Protein AF-A0A3B3XVM5-F1 (afdb_monomer_lite)

InterPro domains:
  IPR007110 Immunoglobulin-like domain [PS50835] (26-105)
  IPR013106 Immunoglobulin V-set domain [PF07686] (19-106)
  IPR013106 Immunoglobulin V-set domain [SM00406] (27-107)
  IPR013783 Immunoglobulin-like fold [G3DSA:2.60.40.10] (14-109)
  IPR036179 Immunoglobulin-like domain superfamily [SSF48726] (19-106)
  IPR050504 BTN/MOG-like [PTHR24100] (14-105)

pLDDT: mean 70.62, std 20.7, range [30.48, 96.38]

Sequence (135 aa):
IYRILCVLYFLLEDSLTKKVEVQWVQSVVLPCQYSQPLEEMVTVKWRRLDLNPDIVHQRREGDDLESQNELFKGRTSMRPDAFDSSDFSLTLSELQLSDSGNYTCNKAVLVFLLNPEYTQFGLSSTFYRSLWGFP

Structure (mmCIF, N/CA/C/O backbone):
data_AF-A0A3B3XVM5-F1
#
_entry.id   AF-A0A3B3XVM5-F1
#
loop_
_atom_site.group_PDB
_atom_site.id
_atom_site.type_symbol
_atom_site.label_atom_id
_atom_site.label_alt_id
_atom_site.label_comp_id
_atom_site.label_asym_id
_atom_site.label_entity_id
_atom_site.label_seq_id
_atom_site.pdbx_PDB_ins_code
_atom_site.Cartn_x
_atom_site.Cartn_y
_atom_site.Cartn_z
_atom_site.occupancy
_atom_site.B_iso_or_equiv
_atom_site.auth_seq_id
_atom_site.auth_comp_id
_atom_site.auth_asym_id
_atom_site.auth_atom_id
_atom_site.pdbx_PDB_model_num
ATOM 1 N N . ILE A 1 1 ? -17.805 -15.310 13.079 1.00 48.34 1 ILE A N 1
ATOM 2 C CA . ILE A 1 1 ? -17.322 -14.740 11.798 1.00 48.34 1 ILE A CA 1
ATOM 3 C C . ILE A 1 1 ? -17.524 -13.234 11.890 1.00 48.34 1 ILE A C 1
ATOM 5 O O . ILE A 1 1 ? -18.654 -12.781 11.749 1.00 48.34 1 ILE A O 1
ATOM 9 N N . TYR A 1 2 ? -16.484 -12.482 12.247 1.00 45.91 2 TYR A N 1
ATOM 10 C CA . TYR A 1 2 ? -16.570 -11.023 12.349 1.00 45.91 2 TYR A CA 1
ATOM 11 C C . TYR A 1 2 ? -16.655 -10.442 10.931 1.00 45.91 2 TYR A C 1
ATOM 13 O O . TYR A 1 2 ? -15.842 -10.787 10.079 1.00 45.91 2 TYR A O 1
ATOM 21 N N . ARG A 1 3 ? -17.682 -9.637 10.648 1.00 53.03 3 ARG A N 1
ATOM 22 C CA . ARG A 1 3 ? -17.826 -8.906 9.380 1.00 53.03 3 ARG A CA 1
ATOM 23 C C . ARG A 1 3 ? -17.483 -7.447 9.669 1.00 53.03 3 ARG A C 1
ATOM 25 O O . ARG A 1 3 ? -18.121 -6.855 10.532 1.00 53.03 3 ARG A O 1
ATOM 32 N N . ILE A 1 4 ? -16.476 -6.893 8.999 1.00 56.50 4 ILE A N 1
ATOM 33 C CA . ILE A 1 4 ? -16.059 -5.492 9.175 1.00 56.50 4 ILE A CA 1
ATOM 34 C C . ILE A 1 4 ? -16.776 -4.636 8.131 1.00 56.50 4 ILE A C 1
ATOM 36 O O . ILE A 1 4 ? -16.909 -5.047 6.975 1.00 56.50 4 ILE A O 1
ATOM 40 N N . LEU A 1 5 ? -17.260 -3.464 8.547 1.00 54.06 5 LEU A N 1
ATOM 41 C CA . LEU A 1 5 ? -17.852 -2.484 7.647 1.00 54.06 5 LEU A CA 1
ATOM 42 C C . LEU A 1 5 ? -16.734 -1.619 7.056 1.00 54.06 5 LEU A C 1
ATOM 44 O O . LEU A 1 5 ? -16.077 -0.869 7.777 1.00 54.06 5 LEU A O 1
ATOM 48 N N . CYS A 1 6 ? -16.514 -1.706 5.748 1.00 58.34 6 CYS A N 1
ATOM 49 C CA . CYS A 1 6 ? -15.535 -0.857 5.068 1.00 58.34 6 CYS A CA 1
ATOM 50 C C . CYS A 1 6 ? -16.213 0.393 4.506 1.00 58.34 6 CYS A C 1
ATOM 52 O O . CYS A 1 6 ? -17.236 0.271 3.834 1.00 58.34 6 CYS A O 1
ATOM 54 N N . VAL A 1 7 ? -15.630 1.571 4.748 1.00 58.91 7 VAL A N 1
ATOM 55 C CA . VAL A 1 7 ? -16.018 2.833 4.109 1.00 58.91 7 VAL A CA 1
ATOM 56 C C . VAL A 1 7 ? -14.805 3.398 3.367 1.00 58.91 7 VAL A C 1
ATOM 58 O O . VAL A 1 7 ? -13.839 3.869 3.971 1.00 58.91 7 VAL A O 1
ATOM 61 N N . LEU A 1 8 ? -14.847 3.345 2.038 1.00 58.78 8 LEU A N 1
ATOM 62 C CA . LEU A 1 8 ? -13.784 3.881 1.183 1.00 58.78 8 LEU A CA 1
ATOM 63 C C . LEU A 1 8 ? -14.065 5.346 0.838 1.00 58.78 8 LEU A C 1
ATOM 65 O O . LEU A 1 8 ? -15.178 5.669 0.424 1.00 58.78 8 LEU A O 1
ATOM 69 N N . TYR A 1 9 ? -13.066 6.223 0.988 1.00 57.66 9 TYR A N 1
ATOM 70 C CA . TYR A 1 9 ? -13.132 7.613 0.538 1.00 57.66 9 TYR A CA 1
ATOM 71 C C . TYR A 1 9 ? -11.993 7.920 -0.442 1.00 57.66 9 TYR A C 1
ATOM 73 O O . TYR A 1 9 ? -10.815 7.929 -0.085 1.00 57.66 9 TYR A O 1
ATOM 81 N N . PHE A 1 10 ? -12.352 8.240 -1.682 1.00 53.31 10 PHE A N 1
ATOM 82 C CA . PHE A 1 10 ? -11.394 8.652 -2.708 1.00 53.31 10 PHE A CA 1
ATOM 83 C C . PHE A 1 10 ? -11.204 10.168 -2.683 1.00 53.31 10 PHE A C 1
ATOM 85 O O . PHE A 1 10 ? -12.170 10.910 -2.857 1.00 53.31 10 PHE A O 1
ATOM 92 N N . LEU A 1 11 ? -9.968 10.625 -2.463 1.00 50.19 11 LEU A N 1
ATOM 93 C CA . LEU A 1 11 ? -9.575 12.016 -2.675 1.00 50.19 11 LEU A CA 1
ATOM 94 C C . LEU A 1 11 ? -8.759 12.080 -3.971 1.00 50.19 11 LEU A C 1
ATOM 96 O O . LEU A 1 11 ? -7.553 11.864 -3.972 1.00 50.19 11 LEU A O 1
ATOM 100 N N . LEU A 1 12 ? -9.433 12.318 -5.095 1.00 46.56 12 LEU A N 1
ATOM 101 C CA . LEU A 1 12 ? -8.766 12.616 -6.362 1.00 46.56 12 LEU A CA 1
ATOM 102 C C . LEU A 1 12 ? -8.447 14.113 -6.403 1.00 46.56 12 LEU A C 1
ATOM 104 O O . LEU A 1 12 ? -9.328 14.933 -6.148 1.00 46.56 12 LEU A O 1
ATOM 108 N N . GLU A 1 13 ? -7.215 14.464 -6.767 1.00 46.00 13 GLU A N 1
ATOM 109 C CA . GLU A 1 13 ? -6.720 15.850 -6.854 1.00 46.00 13 GLU A CA 1
ATOM 110 C C . GLU A 1 13 ? -7.381 16.720 -7.947 1.00 46.00 13 GLU A C 1
ATOM 112 O O . GLU A 1 13 ? -6.855 17.774 -8.271 1.00 46.00 13 GLU A O 1
ATOM 117 N N . ASP A 1 14 ? -8.552 16.353 -8.488 1.00 44.72 14 ASP A N 1
ATOM 118 C CA . ASP A 1 14 ? -9.251 17.223 -9.452 1.00 44.72 14 ASP A CA 1
ATOM 119 C C . ASP A 1 14 ? -10.794 17.156 -9.450 1.00 44.72 14 ASP A C 1
ATOM 121 O O . ASP A 1 14 ? -11.456 17.593 -10.385 1.00 44.72 14 ASP A O 1
ATOM 125 N N . SER A 1 15 ? -11.433 16.629 -8.400 1.00 38.78 15 SER A N 1
ATOM 126 C CA . SER A 1 15 ? -12.846 16.946 -8.115 1.00 38.78 15 SER A CA 1
ATOM 127 C C . SER A 1 15 ? -13.221 16.492 -6.708 1.00 38.78 15 SER A C 1
ATOM 129 O O . SER A 1 15 ? -12.916 15.374 -6.302 1.00 38.78 15 SER A O 1
ATOM 131 N N . LEU A 1 16 ? -13.925 17.347 -5.962 1.00 43.81 16 LEU A N 1
ATOM 132 C CA . LEU A 1 16 ? -14.486 17.093 -4.625 1.00 43.81 16 LEU A CA 1
ATOM 133 C C . LEU A 1 16 ? -15.622 16.042 -4.637 1.00 43.81 16 LEU A C 1
ATOM 135 O O . LEU A 1 16 ? -16.643 16.194 -3.968 1.00 43.81 16 LEU A O 1
ATOM 139 N N . THR A 1 17 ? -15.469 14.958 -5.397 1.00 40.06 17 THR A N 1
ATOM 140 C CA . THR A 1 17 ? -16.457 13.888 -5.507 1.00 40.06 17 THR A CA 1
ATOM 141 C C . THR A 1 17 ? -16.063 12.750 -4.575 1.00 40.06 17 THR A C 1
ATOM 143 O O . THR A 1 17 ? -15.400 11.787 -4.956 1.00 40.06 17 THR A O 1
ATOM 146 N N . LYS A 1 18 ? -16.476 12.861 -3.312 1.00 48.12 18 LYS A N 1
ATOM 147 C CA . LYS A 1 18 ? -16.286 11.815 -2.305 1.00 48.12 18 LYS A CA 1
ATOM 148 C C . LYS A 1 18 ? -17.248 10.655 -2.594 1.00 48.12 18 LYS A C 1
ATOM 150 O O . LYS A 1 18 ? -18.390 10.673 -2.140 1.00 48.12 18 LYS A O 1
ATOM 155 N N . LYS A 1 19 ? -16.820 9.647 -3.358 1.00 47.41 19 LYS A N 1
ATOM 156 C CA . LYS A 1 19 ? -17.600 8.408 -3.515 1.00 47.41 19 LYS A CA 1
ATOM 157 C C . LYS A 1 19 ? -17.481 7.589 -2.229 1.00 47.41 19 LYS A C 1
ATOM 159 O O . LYS A 1 19 ? -16.368 7.335 -1.781 1.00 47.41 19 LYS A O 1
ATOM 164 N N . VAL A 1 20 ? -18.622 7.216 -1.650 1.00 49.94 20 VAL A N 1
ATOM 165 C CA . VAL A 1 20 ? -18.718 6.392 -0.438 1.00 49.94 20 VAL A CA 1
ATOM 166 C C . VAL A 1 20 ? -19.284 5.040 -0.835 1.00 49.94 20 VAL A C 1
ATOM 168 O O . VAL A 1 20 ? -20.399 4.965 -1.346 1.00 49.94 20 VAL A O 1
ATOM 171 N N . GLU A 1 21 ? -18.518 3.980 -0.613 1.00 53.56 21 GLU A N 1
ATOM 172 C CA . GLU A 1 21 ? -18.963 2.607 -0.836 1.00 53.56 21 GLU A CA 1
ATOM 173 C C . GLU A 1 21 ? -18.911 1.844 0.485 1.00 53.56 21 G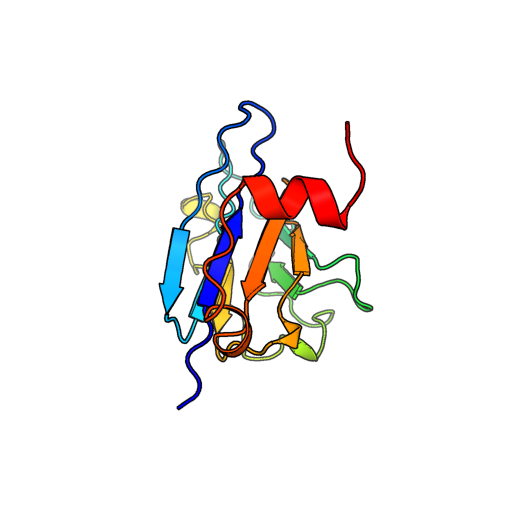LU A C 1
ATOM 175 O O . GLU A 1 21 ? -17.925 1.937 1.217 1.00 53.56 21 GLU A O 1
ATOM 180 N N . VAL A 1 22 ? -20.008 1.153 0.805 1.00 50.47 22 VAL A N 1
ATOM 181 C CA . VAL A 1 22 ? -20.220 0.474 2.085 1.00 50.47 22 VAL A CA 1
ATOM 182 C C . VAL A 1 22 ? -20.433 -1.005 1.810 1.00 50.47 22 VAL A C 1
ATOM 184 O O . VAL A 1 22 ? -21.414 -1.377 1.167 1.00 50.47 22 VAL A O 1
ATOM 187 N N . GLN A 1 23 ? -19.524 -1.854 2.288 1.00 55.69 23 GLN A N 1
ATOM 188 C CA . GLN A 1 23 ? -19.611 -3.299 2.072 1.00 55.69 23 GLN A CA 1
ATOM 189 C C . GLN A 1 23 ? -19.181 -4.097 3.311 1.00 55.69 23 GLN A C 1
ATOM 191 O O . GLN A 1 23 ? -18.298 -3.684 4.067 1.00 55.69 23 GLN A O 1
ATOM 196 N N . TRP A 1 24 ? -19.802 -5.267 3.487 1.00 59.22 24 TRP A N 1
ATOM 197 C CA . TRP A 1 24 ? -19.365 -6.301 4.427 1.00 59.22 24 TRP A CA 1
ATOM 198 C C . TRP A 1 24 ? -18.383 -7.216 3.717 1.00 59.22 24 TRP A C 1
ATOM 200 O O . TRP A 1 24 ? -18.796 -8.035 2.895 1.00 59.22 24 TRP A O 1
ATOM 210 N N . VAL A 1 25 ? -17.098 -7.092 4.022 1.00 64.12 25 VAL A N 1
ATOM 211 C CA . VAL A 1 25 ? -16.073 -7.795 3.251 1.00 64.12 25 VAL A CA 1
ATOM 212 C C . VAL A 1 25 ? -15.050 -8.483 4.140 1.00 64.12 25 VAL A C 1
ATOM 214 O O . VAL A 1 25 ? -14.786 -8.065 5.264 1.00 64.12 25 VAL A O 1
ATOM 217 N N . GLN A 1 26 ? -14.500 -9.583 3.625 1.00 72.81 26 GLN A N 1
ATOM 218 C CA . GLN A 1 26 ? -13.331 -10.262 4.196 1.00 72.81 26 GLN A CA 1
ATOM 219 C C . GLN A 1 26 ? -12.017 -9.674 3.659 1.00 72.81 26 GLN A C 1
ATOM 221 O O . GLN A 1 26 ? -10.964 -9.859 4.268 1.00 72.81 26 GLN A O 1
ATOM 226 N N . SER A 1 27 ? -12.094 -8.956 2.536 1.00 80.12 27 SER A N 1
ATOM 227 C CA . SER A 1 27 ? -10.987 -8.272 1.878 1.00 80.12 27 SER A CA 1
ATOM 228 C C . SER A 1 27 ? -11.472 -6.994 1.204 1.00 80.12 27 SER A C 1
ATOM 230 O O . SER A 1 27 ? -12.580 -6.963 0.672 1.00 80.12 27 SER A O 1
ATOM 232 N N . VAL A 1 28 ? -10.638 -5.963 1.162 1.00 81.19 28 VAL A N 1
ATOM 233 C CA . VAL A 1 28 ? -10.941 -4.699 0.481 1.00 81.19 28 VAL A CA 1
ATOM 234 C C . VAL A 1 28 ? -9.941 -4.456 -0.642 1.00 81.19 28 VAL A C 1
ATOM 236 O O . VAL A 1 28 ? -8.776 -4.829 -0.523 1.00 81.19 28 VAL A O 1
ATOM 239 N N . VAL A 1 29 ? -10.395 -3.829 -1.727 1.00 84.25 29 VAL A N 1
ATOM 240 C CA . VAL A 1 29 ? -9.527 -3.371 -2.816 1.00 84.25 29 VAL A CA 1
ATOM 241 C C . VAL A 1 29 ? -9.414 -1.855 -2.734 1.00 84.25 29 VAL A C 1
ATOM 243 O O . VAL A 1 29 ? -10.416 -1.144 -2.811 1.00 84.25 29 VAL A O 1
ATOM 246 N N . LEU A 1 30 ? -8.193 -1.364 -2.559 1.00 84.56 30 LEU A N 1
ATOM 247 C CA . LEU A 1 30 ? -7.857 0.051 -2.548 1.00 84.56 30 LEU A CA 1
ATOM 248 C C . LEU A 1 30 ? -7.388 0.442 -3.948 1.00 84.56 30 LEU A C 1
ATOM 250 O O . LEU A 1 30 ? -6.297 0.030 -4.343 1.00 84.56 30 LEU A O 1
ATOM 254 N N . PRO A 1 31 ? -8.182 1.190 -4.726 1.00 82.94 31 PRO A N 1
ATOM 255 C CA . PRO A 1 31 ? -7.808 1.514 -6.087 1.00 82.94 31 PRO A CA 1
ATOM 256 C C . PRO A 1 31 ? -6.657 2.515 -6.154 1.00 82.94 31 PRO A C 1
ATOM 258 O O . PRO A 1 31 ? -6.628 3.505 -5.423 1.00 82.94 31 PRO A O 1
ATOM 261 N N . CYS A 1 32 ? -5.732 2.269 -7.077 1.00 84.75 32 CYS A N 1
ATOM 262 C CA . CYS A 1 32 ? -4.672 3.200 -7.448 1.00 84.75 32 CYS A CA 1
ATOM 263 C C . CYS A 1 32 ? -4.375 3.027 -8.935 1.00 84.75 32 CYS A C 1
ATOM 265 O O . CYS A 1 32 ? -3.710 2.077 -9.338 1.00 84.75 32 CYS A O 1
ATOM 267 N N . GLN A 1 33 ? -4.909 3.933 -9.752 1.00 81.75 33 GLN A N 1
ATOM 268 C CA . GLN A 1 33 ? -4.770 3.886 -11.205 1.00 81.75 33 GLN A CA 1
ATOM 269 C C . GLN A 1 33 ? -3.977 5.086 -11.704 1.00 81.75 33 GLN A C 1
ATOM 271 O O . GLN A 1 33 ? -4.188 6.223 -11.264 1.00 81.75 33 GLN A O 1
ATOM 276 N N . TYR A 1 34 ? -3.086 4.828 -12.652 1.00 78.94 34 TYR A N 1
ATOM 277 C CA . TYR A 1 34 ? -2.333 5.862 -13.345 1.00 78.94 34 TYR A CA 1
ATOM 278 C C . TYR A 1 34 ? -2.971 6.138 -14.704 1.00 78.94 34 TYR A C 1
ATOM 280 O O . TYR A 1 34 ? -3.436 5.236 -15.391 1.00 78.94 34 TYR A O 1
ATOM 288 N N . SER A 1 35 ? -3.012 7.413 -15.090 1.00 74.94 35 SER A N 1
ATOM 289 C CA . SER A 1 35 ? -3.568 7.849 -16.378 1.00 74.94 35 SER A CA 1
ATOM 290 C C . SER A 1 35 ? -2.669 7.513 -17.568 1.00 74.94 35 SER A C 1
ATOM 292 O O . SER A 1 35 ? -3.105 7.610 -18.711 1.00 74.94 35 SER A O 1
ATOM 294 N N . GLN A 1 36 ? -1.405 7.187 -17.308 1.00 73.69 36 GLN A N 1
ATOM 295 C CA . GLN A 1 36 ? -0.409 6.812 -18.301 1.00 73.69 36 GLN A CA 1
ATOM 296 C C . GLN A 1 36 ? 0.361 5.590 -17.785 1.00 73.69 36 GLN A C 1
ATOM 298 O O . GLN A 1 36 ? 0.569 5.505 -16.568 1.00 73.69 36 GLN A O 1
ATOM 303 N N . PRO A 1 37 ? 0.800 4.685 -18.679 1.00 72.31 37 PRO A N 1
ATOM 304 C CA . PRO A 1 37 ? 1.673 3.577 -18.314 1.00 72.31 37 PRO A CA 1
ATOM 305 C C . PRO A 1 37 ? 2.929 4.073 -17.604 1.00 72.31 37 PRO A C 1
ATOM 307 O O . PRO A 1 37 ? 3.548 5.051 -18.027 1.00 72.31 37 PRO A O 1
ATOM 310 N N . LEU A 1 38 ? 3.291 3.399 -16.516 1.00 73.56 38 LEU A N 1
ATOM 311 C CA . LEU A 1 38 ? 4.560 3.624 -15.837 1.00 73.56 38 LEU A CA 1
ATOM 312 C C . LEU A 1 38 ? 5.626 2.730 -16.469 1.00 73.56 38 LEU A C 1
ATOM 314 O O . LEU A 1 38 ? 5.360 1.572 -16.776 1.00 73.56 38 LEU A O 1
ATOM 318 N N . GLU A 1 39 ? 6.840 3.252 -16.626 1.00 70.75 39 GLU A N 1
ATOM 319 C CA . GLU A 1 39 ? 7.988 2.419 -16.987 1.00 70.75 39 GLU A CA 1
ATOM 320 C C . GLU A 1 39 ? 8.276 1.412 -15.860 1.00 70.75 39 GLU A C 1
ATOM 322 O O . GLU A 1 39 ? 8.190 1.753 -14.679 1.00 70.75 39 GL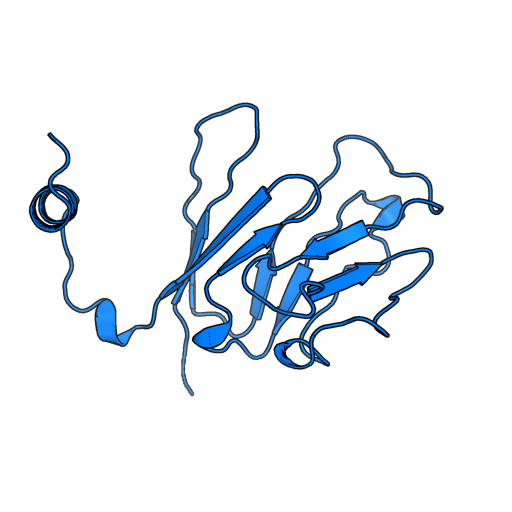U A O 1
ATOM 327 N N . GLU A 1 40 ? 8.662 0.181 -16.204 1.00 65.00 40 GLU A N 1
ATOM 328 C CA . GLU A 1 40 ? 8.893 -0.913 -15.238 1.00 65.00 40 GLU A CA 1
ATOM 329 C C . GLU A 1 40 ? 9.987 -0.607 -14.196 1.00 65.00 40 GLU A C 1
ATOM 331 O O . GLU A 1 40 ? 10.026 -1.207 -13.122 1.00 65.00 40 GLU A O 1
ATOM 336 N N . MET A 1 41 ? 10.854 0.377 -14.461 1.00 68.56 41 MET A N 1
ATOM 337 C CA . MET A 1 41 ? 11.857 0.853 -13.501 1.00 68.56 41 MET A CA 1
ATOM 338 C C . MET A 1 41 ? 11.266 1.670 -12.336 1.00 68.56 41 MET A C 1
ATOM 340 O O . MET A 1 41 ? 11.966 1.970 -11.363 1.00 68.56 41 MET A O 1
ATOM 344 N N . VAL A 1 42 ? 9.989 2.056 -12.412 1.00 80.94 42 VAL A N 1
ATOM 345 C CA . VAL A 1 42 ? 9.310 2.840 -11.377 1.00 80.94 42 VAL A CA 1
ATOM 346 C C . VAL A 1 42 ? 8.917 1.941 -10.205 1.00 80.94 42 VAL A C 1
ATOM 348 O O . VAL A 1 42 ? 8.272 0.910 -10.361 1.00 80.94 42 VAL A O 1
ATOM 351 N N . THR A 1 43 ? 9.267 2.361 -8.987 1.00 86.81 43 THR A N 1
ATOM 352 C CA . THR A 1 43 ? 8.804 1.692 -7.763 1.00 86.81 43 THR A CA 1
ATOM 353 C C . THR A 1 43 ? 7.467 2.272 -7.320 1.00 86.81 43 THR A C 1
ATOM 355 O O . THR A 1 43 ? 7.393 3.451 -6.968 1.00 86.81 43 THR A O 1
ATOM 358 N N . VAL A 1 44 ? 6.433 1.438 -7.243 1.00 88.69 44 VAL A N 1
ATOM 359 C CA . VAL A 1 44 ? 5.138 1.812 -6.665 1.00 88.69 44 VAL A CA 1
ATOM 360 C C . VAL A 1 44 ? 5.067 1.325 -5.222 1.00 88.69 44 VAL A C 1
ATOM 362 O O . VAL A 1 44 ? 5.413 0.183 -4.918 1.00 88.69 44 VAL A O 1
ATOM 365 N N . LYS A 1 45 ? 4.636 2.203 -4.311 1.00 91.56 45 LYS A N 1
ATOM 366 C CA . LYS A 1 45 ? 4.495 1.890 -2.884 1.00 91.56 45 LYS A CA 1
ATOM 367 C C . LYS A 1 45 ? 3.116 2.275 -2.381 1.00 91.56 45 LYS A C 1
ATOM 369 O O . LYS A 1 45 ? 2.675 3.401 -2.601 1.00 91.56 45 LYS A O 1
ATOM 374 N N . TRP A 1 46 ? 2.516 1.375 -1.615 1.00 92.50 46 TRP A N 1
ATOM 375 C CA . TRP A 1 46 ? 1.462 1.712 -0.673 1.00 92.50 46 TRP A CA 1
ATOM 376 C C . TRP A 1 46 ? 2.066 1.999 0.686 1.00 92.50 46 TRP A C 1
ATOM 378 O O . TRP A 1 46 ? 2.889 1.226 1.185 1.00 92.50 46 TRP A O 1
ATOM 388 N N . ARG A 1 47 ? 1.658 3.117 1.282 1.00 90.75 47 ARG A N 1
ATOM 389 C CA . ARG A 1 47 ? 2.205 3.589 2.552 1.00 90.75 47 ARG A CA 1
ATOM 390 C C . ARG A 1 47 ? 1.109 3.931 3.547 1.00 90.75 47 ARG A C 1
ATOM 392 O O . ARG A 1 47 ? 0.068 4.453 3.161 1.00 90.75 47 ARG A O 1
ATOM 399 N N . ARG A 1 48 ? 1.385 3.699 4.824 1.00 90.25 48 ARG A N 1
ATOM 400 C CA . ARG A 1 48 ? 0.625 4.183 5.974 1.00 90.25 48 ARG A CA 1
ATOM 401 C C . ARG A 1 48 ? 1.547 5.023 6.834 1.00 90.25 48 ARG A C 1
ATOM 403 O O . ARG A 1 48 ? 2.363 4.496 7.582 1.00 90.25 48 ARG A O 1
ATOM 410 N N . LEU A 1 49 ? 1.428 6.337 6.684 1.00 87.69 49 LEU A N 1
ATOM 411 C CA . LEU A 1 49 ? 2.353 7.304 7.286 1.00 87.69 49 LEU A CA 1
ATOM 412 C C . LEU A 1 49 ? 2.273 7.347 8.821 1.00 87.69 49 LEU A C 1
ATOM 414 O O . LEU A 1 49 ? 3.145 7.922 9.462 1.00 87.69 49 LEU A O 1
ATOM 418 N N . ASP A 1 50 ? 1.228 6.759 9.402 1.00 87.12 50 ASP A N 1
ATOM 419 C CA . ASP A 1 50 ? 1.042 6.598 10.842 1.00 87.12 50 ASP A CA 1
ATOM 420 C C . ASP A 1 50 ? 1.762 5.365 11.423 1.00 87.12 50 ASP A C 1
ATOM 422 O O . ASP A 1 50 ? 1.755 5.170 12.638 1.00 87.12 50 ASP A O 1
ATOM 426 N N . LEU A 1 51 ? 2.390 4.538 10.579 1.00 91.38 51 LEU A N 1
ATOM 427 C CA . LEU A 1 51 ? 3.099 3.323 10.974 1.00 91.38 51 LEU A CA 1
ATOM 428 C C . LEU A 1 51 ? 4.614 3.441 10.777 1.00 91.38 51 LEU A C 1
ATOM 430 O O . LEU A 1 51 ? 5.106 4.241 9.987 1.00 91.38 51 LEU A O 1
ATOM 434 N N . ASN A 1 52 ? 5.358 2.588 11.483 1.00 93.38 52 ASN A N 1
ATOM 435 C CA . ASN A 1 52 ? 6.797 2.424 11.306 1.00 93.38 52 ASN A CA 1
ATOM 436 C C . ASN A 1 52 ? 7.168 0.925 11.329 1.00 93.38 52 ASN A C 1
ATOM 438 O O . ASN A 1 52 ? 6.957 0.287 12.363 1.00 93.38 52 ASN A O 1
ATOM 442 N N . PRO A 1 53 ? 7.715 0.352 10.240 1.00 95.12 53 PRO A N 1
ATOM 443 C CA . PRO A 1 53 ? 7.914 0.976 8.928 1.00 95.12 53 PRO A CA 1
ATOM 444 C C . PRO A 1 53 ? 6.577 1.361 8.281 1.00 95.12 53 PRO A C 1
ATOM 446 O O . PRO A 1 53 ? 5.542 0.763 8.565 1.00 95.12 53 PRO A O 1
ATOM 449 N N . ASP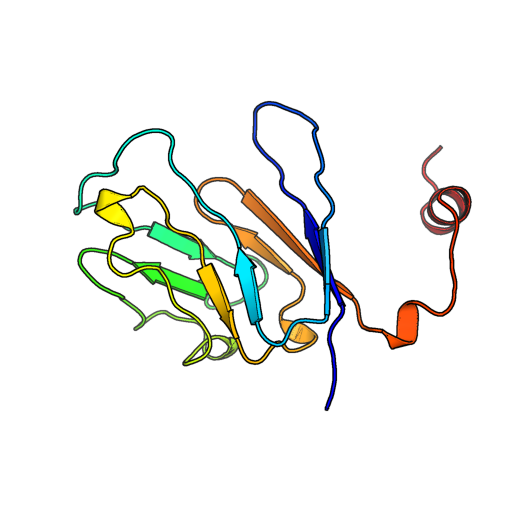 A 1 54 ? 6.580 2.371 7.420 1.00 94.31 54 ASP A N 1
ATOM 450 C CA . ASP A 1 54 ? 5.353 2.918 6.833 1.00 94.31 54 ASP A CA 1
ATOM 451 C C . ASP A 1 54 ? 4.926 2.200 5.544 1.00 94.31 54 ASP A C 1
ATOM 453 O O . ASP A 1 54 ? 3.920 2.555 4.938 1.00 94.31 54 ASP A O 1
ATOM 457 N N . ILE A 1 55 ? 5.678 1.193 5.099 1.00 94.75 55 ILE A N 1
ATOM 458 C CA . ILE A 1 55 ? 5.434 0.478 3.844 1.00 94.75 55 ILE A CA 1
ATOM 459 C C . ILE A 1 55 ? 4.408 -0.633 4.073 1.00 94.75 55 ILE A C 1
ATOM 461 O O . ILE A 1 55 ? 4.654 -1.592 4.800 1.00 94.75 55 ILE A O 1
ATOM 465 N N . VAL A 1 56 ? 3.268 -0.521 3.395 1.00 94.50 56 VAL A N 1
ATOM 466 C CA . VAL A 1 56 ? 2.210 -1.539 3.381 1.00 94.50 56 VAL A CA 1
ATOM 467 C C . VAL A 1 56 ? 2.472 -2.578 2.298 1.00 94.50 56 VAL A C 1
ATOM 469 O O . VAL A 1 56 ? 2.288 -3.763 2.538 1.00 94.50 56 VAL A O 1
ATOM 472 N N . HIS A 1 57 ? 2.882 -2.144 1.107 1.00 94.88 57 HIS A N 1
ATOM 473 C CA . HIS A 1 57 ? 3.208 -3.014 -0.024 1.00 94.88 57 HIS A CA 1
ATOM 474 C C . HIS A 1 57 ? 4.100 -2.251 -1.008 1.00 94.88 57 HIS A C 1
ATOM 476 O O . HIS A 1 57 ? 3.925 -1.041 -1.182 1.00 94.88 57 HIS A O 1
ATOM 482 N N . GLN A 1 58 ? 5.042 -2.930 -1.656 1.00 93.31 58 GLN A N 1
ATOM 483 C CA . GLN A 1 58 ? 5.952 -2.316 -2.622 1.00 93.31 58 GLN A CA 1
ATOM 484 C C . GLN A 1 58 ? 6.138 -3.228 -3.836 1.00 93.31 58 GLN A C 1
ATOM 486 O O . GLN A 1 58 ? 6.310 -4.437 -3.698 1.00 93.31 58 GLN A O 1
ATOM 491 N N . ARG A 1 59 ? 6.114 -2.611 -5.021 1.00 90.12 59 ARG A N 1
ATOM 492 C CA . ARG A 1 59 ? 6.203 -3.270 -6.323 1.00 90.12 59 ARG A CA 1
ATOM 493 C C . ARG A 1 59 ? 7.249 -2.577 -7.205 1.00 90.12 59 ARG A C 1
ATOM 495 O O . ARG A 1 59 ? 7.248 -1.349 -7.318 1.00 90.12 59 ARG A O 1
ATOM 502 N N . ARG A 1 60 ? 8.126 -3.375 -7.817 1.00 86.62 60 ARG A N 1
ATOM 503 C CA . ARG A 1 60 ? 9.035 -3.028 -8.931 1.00 86.62 60 ARG A CA 1
ATOM 504 C C . ARG A 1 60 ? 8.753 -4.006 -10.080 1.00 86.62 60 ARG A C 1
ATOM 506 O O . ARG A 1 60 ? 7.590 -4.261 -10.345 1.00 86.62 60 ARG A O 1
ATOM 513 N N . GLU A 1 61 ? 9.760 -4.645 -10.674 1.00 81.75 61 GLU A N 1
ATOM 514 C CA . GLU A 1 61 ? 9.573 -5.769 -11.613 1.00 81.75 61 GLU A CA 1
ATOM 515 C C . GLU A 1 61 ? 8.711 -6.900 -11.000 1.00 81.75 61 GLU A C 1
ATOM 517 O O . GLU A 1 61 ? 7.866 -7.502 -11.659 1.00 81.75 61 GLU A O 1
ATOM 522 N N . GLY A 1 62 ? 8.841 -7.108 -9.686 1.00 87.12 62 GLY A N 1
ATOM 523 C CA . GLY A 1 62 ? 7.997 -7.981 -8.873 1.00 87.12 62 GLY A CA 1
ATOM 524 C C . GLY A 1 62 ? 7.657 -7.357 -7.519 1.00 87.12 62 GLY A C 1
ATOM 525 O O . GLY A 1 62 ? 7.977 -6.192 -7.254 1.00 87.12 62 GLY A O 1
ATOM 526 N N . ASP A 1 63 ? 6.995 -8.133 -6.663 1.00 91.56 63 ASP A N 1
ATOM 527 C CA . ASP A 1 63 ? 6.751 -7.735 -5.275 1.00 91.56 63 ASP A CA 1
ATOM 528 C C . ASP A 1 63 ? 8.088 -7.667 -4.522 1.00 91.56 63 ASP A C 1
ATOM 530 O O . ASP A 1 63 ? 8.861 -8.623 -4.510 1.00 91.56 63 ASP A O 1
ATOM 534 N N . ASP A 1 64 ? 8.352 -6.528 -3.888 1.00 92.44 64 ASP A N 1
ATOM 535 C CA . ASP A 1 64 ? 9.569 -6.254 -3.120 1.00 92.44 64 ASP A CA 1
ATOM 536 C C . ASP A 1 64 ? 9.164 -5.924 -1.678 1.00 92.44 64 ASP A C 1
ATOM 538 O O . ASP A 1 64 ? 8.952 -4.769 -1.302 1.00 92.44 64 ASP A O 1
ATOM 542 N N . LEU A 1 65 ?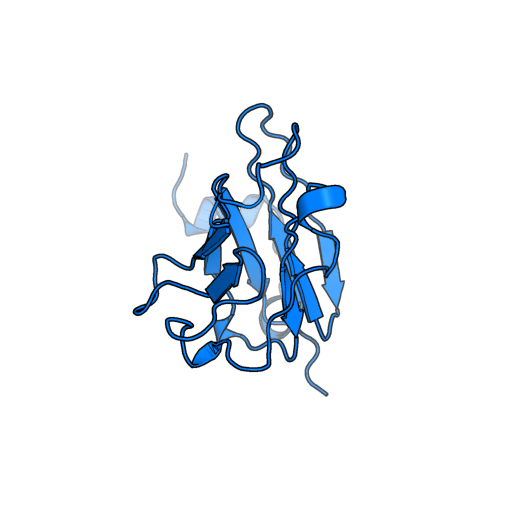 8.953 -6.983 -0.891 1.00 94.50 65 LEU A N 1
ATOM 543 C CA . LEU A 1 65 ? 8.301 -6.925 0.423 1.00 94.50 65 LEU A CA 1
ATOM 544 C C . LEU A 1 65 ? 9.279 -6.987 1.602 1.00 94.50 65 LEU A C 1
ATOM 546 O O . LEU A 1 65 ? 8.846 -7.115 2.744 1.00 94.50 65 LEU A O 1
ATOM 550 N N . GLU A 1 66 ? 10.589 -6.872 1.370 1.00 93.81 66 GLU A N 1
ATOM 551 C CA . GLU A 1 66 ? 11.589 -6.954 2.448 1.00 93.81 66 GLU A CA 1
ATOM 552 C C . GLU A 1 66 ? 11.388 -5.871 3.516 1.00 93.81 66 GLU A C 1
ATOM 554 O O . GLU A 1 66 ? 11.568 -6.112 4.706 1.00 93.81 66 GLU A O 1
ATOM 559 N N . SER A 1 67 ? 10.972 -4.677 3.087 1.00 93.75 67 SER A N 1
ATOM 560 C CA . SER A 1 67 ? 10.694 -3.538 3.972 1.00 93.75 67 SER A CA 1
ATOM 561 C C . SER A 1 67 ? 9.218 -3.425 4.376 1.00 93.75 67 SER A C 1
ATOM 563 O O . SER A 1 67 ? 8.810 -2.392 4.909 1.00 93.75 67 SER A O 1
ATOM 565 N N . GLN A 1 68 ? 8.399 -4.443 4.087 1.00 96.38 68 GLN A N 1
ATOM 566 C CA . GLN A 1 68 ? 6.977 -4.438 4.414 1.00 96.38 68 GLN A CA 1
ATOM 567 C C . GLN A 1 68 ? 6.766 -4.439 5.932 1.00 96.38 68 GLN A C 1
ATOM 569 O O . GLN A 1 68 ? 7.405 -5.188 6.671 1.00 96.38 68 GLN A O 1
ATOM 574 N N . ASN A 1 69 ? 5.819 -3.629 6.399 1.00 96.12 69 ASN A N 1
ATOM 575 C CA . ASN A 1 69 ? 5.380 -3.652 7.783 1.00 96.12 69 ASN A CA 1
ATOM 576 C C . ASN A 1 69 ? 4.750 -5.010 8.140 1.00 96.12 69 ASN A C 1
ATOM 578 O O . ASN A 1 69 ? 3.876 -5.514 7.434 1.00 96.12 69 ASN A O 1
ATOM 582 N N . GLU A 1 70 ? 5.178 -5.575 9.271 1.00 95.31 70 GLU A N 1
ATOM 583 C CA . GLU A 1 70 ? 4.761 -6.894 9.764 1.00 95.31 70 GLU A CA 1
ATOM 584 C C . GLU A 1 70 ? 3.238 -7.066 9.851 1.00 95.31 70 GLU A C 1
ATOM 586 O O . GLU A 1 70 ? 2.735 -8.164 9.628 1.00 95.31 70 GLU A O 1
ATOM 591 N N . LEU A 1 71 ? 2.487 -5.988 10.109 1.00 93.88 71 LEU A N 1
ATOM 592 C CA . LEU A 1 71 ? 1.022 -6.016 10.194 1.00 93.88 71 LEU A CA 1
ATOM 593 C C . LEU A 1 71 ? 0.342 -6.435 8.877 1.00 93.88 71 LEU A C 1
ATOM 595 O O . LEU A 1 71 ? -0.811 -6.870 8.894 1.00 93.88 71 LEU A O 1
ATOM 599 N N . PHE A 1 72 ? 1.040 -6.310 7.744 1.00 94.19 72 PHE A N 1
ATOM 600 C CA . PHE A 1 72 ? 0.507 -6.549 6.399 1.00 94.19 72 PHE A CA 1
ATOM 601 C C . PHE A 1 72 ? 1.074 -7.796 5.715 1.00 94.19 72 PHE A C 1
ATOM 603 O O . PHE A 1 72 ? 0.616 -8.159 4.626 1.00 94.19 72 PHE A O 1
ATOM 610 N N . LYS A 1 73 ? 2.039 -8.482 6.338 1.00 94.50 73 LYS A N 1
ATOM 611 C CA . LYS A 1 73 ? 2.657 -9.675 5.750 1.00 94.50 73 LYS A CA 1
ATOM 612 C C . LYS A 1 73 ? 1.630 -10.770 5.495 1.00 94.50 73 LYS A C 1
ATOM 614 O O . LYS A 1 73 ? 0.843 -11.116 6.370 1.00 94.50 73 LYS A O 1
ATOM 619 N N . GLY A 1 74 ? 1.647 -11.310 4.277 1.00 94.81 74 GLY A N 1
ATOM 620 C CA . GLY A 1 74 ? 0.719 -12.356 3.833 1.00 94.81 74 GLY A CA 1
ATOM 621 C C . GLY A 1 74 ? -0.721 -11.883 3.601 1.00 94.81 74 GLY A C 1
ATOM 622 O O . GLY A 1 74 ? -1.558 -12.689 3.212 1.00 94.81 74 GLY A O 1
ATOM 623 N N . ARG A 1 75 ? -1.011 -10.591 3.807 1.00 94.06 75 ARG A N 1
ATOM 624 C CA . ARG A 1 75 ? -2.369 -10.029 3.740 1.00 94.06 75 ARG A CA 1
ATOM 625 C C . ARG A 1 75 ? -2.575 -9.080 2.564 1.00 94.06 75 ARG A C 1
ATOM 627 O O . ARG A 1 75 ? -3.680 -8.596 2.358 1.00 94.06 75 ARG A O 1
ATOM 634 N N . THR A 1 76 ? -1.525 -8.779 1.804 1.00 94.50 76 THR A N 1
ATOM 635 C CA . THR A 1 76 ? -1.568 -7.809 0.702 1.00 94.50 76 THR A CA 1
ATOM 636 C C . THR A 1 76 ? -1.211 -8.437 -0.630 1.00 94.50 76 THR A C 1
ATOM 638 O O . THR A 1 76 ? -0.238 -9.187 -0.695 1.00 94.50 76 THR A O 1
ATOM 641 N N . SER A 1 77 ? -1.892 -8.032 -1.696 1.00 94.88 77 SER A N 1
ATOM 642 C CA . SER A 1 77 ? -1.506 -8.370 -3.066 1.00 94.88 77 SER A CA 1
ATOM 643 C C . SER A 1 77 ? -1.860 -7.265 -4.059 1.00 94.88 77 SER A C 1
ATOM 645 O O . SER A 1 77 ? -2.808 -6.502 -3.862 1.00 94.88 77 SER A O 1
ATOM 647 N N . MET A 1 78 ? -1.091 -7.196 -5.144 1.00 92.31 78 MET A N 1
ATOM 648 C CA . MET A 1 78 ? -1.402 -6.416 -6.341 1.00 92.31 78 MET A CA 1
ATOM 649 C C . MET A 1 78 ? -1.676 -7.344 -7.520 1.00 92.31 78 MET A C 1
ATOM 651 O O . MET A 1 78 ? -1.360 -8.536 -7.493 1.00 92.31 78 MET A O 1
ATOM 655 N N . ARG A 1 79 ? -2.257 -6.785 -8.580 1.00 90.19 79 ARG A N 1
ATOM 656 C CA . ARG A 1 79 ? -2.426 -7.502 -9.840 1.00 90.19 79 ARG A CA 1
ATOM 657 C C . ARG A 1 79 ? -1.064 -7.839 -10.466 1.00 90.19 79 ARG A C 1
ATOM 659 O O . ARG A 1 79 ? -0.170 -6.994 -10.454 1.00 90.19 79 ARG A O 1
ATOM 666 N N . PRO A 1 80 ? -0.892 -9.040 -11.044 1.00 89.50 80 PRO A N 1
ATOM 667 C CA . PRO A 1 80 ? 0.366 -9.412 -11.689 1.00 89.50 80 PRO A CA 1
ATOM 668 C C . PRO A 1 80 ? 0.653 -8.564 -12.937 1.00 89.50 80 PRO A C 1
ATOM 670 O O . PRO A 1 80 ? 1.814 -8.305 -13.229 1.00 89.50 80 PRO A O 1
ATOM 673 N N . ASP A 1 81 ? -0.398 -8.097 -13.617 1.00 88.81 81 ASP A N 1
ATOM 674 C CA . ASP A 1 81 ? -0.385 -7.258 -14.820 1.00 88.81 81 ASP A CA 1
ATOM 675 C C . ASP A 1 81 ? -0.468 -5.749 -14.504 1.00 88.81 81 ASP A C 1
ATOM 677 O O . ASP A 1 81 ? -0.939 -4.961 -15.325 1.00 88.81 81 ASP A O 1
ATOM 681 N N . ALA A 1 82 ? -0.067 -5.315 -13.301 1.00 87.69 82 ALA A N 1
ATOM 682 C CA . ALA A 1 82 ? -0.249 -3.930 -12.844 1.00 87.69 82 ALA A CA 1
ATOM 683 C C . ALA A 1 82 ? 0.457 -2.880 -13.725 1.00 87.69 82 ALA A C 1
ATOM 685 O O . ALA A 1 82 ? -0.107 -1.812 -13.955 1.00 87.69 82 ALA A O 1
ATOM 686 N N . PHE A 1 83 ? 1.652 -3.176 -14.252 1.00 86.69 83 PHE A N 1
ATOM 687 C CA . PHE A 1 83 ? 2.366 -2.261 -15.156 1.00 86.69 83 PHE A CA 1
ATOM 688 C C . PHE A 1 83 ? 1.679 -2.153 -16.521 1.00 86.69 83 PHE A C 1
ATOM 690 O O . PHE A 1 83 ? 1.420 -1.039 -16.975 1.00 86.69 83 PHE A O 1
ATOM 697 N N . ASP A 1 84 ? 1.284 -3.285 -17.113 1.00 86.81 84 ASP A N 1
ATOM 698 C CA . ASP A 1 84 ? 0.571 -3.326 -18.398 1.00 86.81 84 ASP A CA 1
ATOM 699 C C . ASP A 1 84 ? -0.784 -2.609 -18.329 1.00 86.81 84 ASP A C 1
ATOM 701 O O . ASP A 1 84 ? -1.179 -1.881 -19.240 1.00 86.81 84 ASP A O 1
ATOM 705 N N . SER A 1 85 ? -1.507 -2.806 -17.225 1.00 87.00 85 SER A N 1
ATOM 706 C CA . SER A 1 85 ? -2.850 -2.254 -17.015 1.00 87.00 85 SER A CA 1
ATOM 707 C C . SER A 1 85 ? -2.861 -0.861 -16.380 1.00 87.00 85 SER A C 1
ATOM 709 O O . SER A 1 85 ? -3.917 -0.232 -16.323 1.00 87.00 85 SER A O 1
ATOM 711 N N . SER A 1 86 ? -1.711 -0.367 -15.905 1.00 86.56 86 SER A N 1
ATOM 712 C CA . SER A 1 86 ? -1.604 0.854 -15.085 1.00 86.56 86 SER A CA 1
ATOM 713 C C . SER A 1 86 ? -2.475 0.831 -13.814 1.00 86.56 86 SER A C 1
ATOM 715 O O . SER A 1 86 ? -2.842 1.884 -13.280 1.00 86.56 86 SER A O 1
ATOM 717 N N . ASP A 1 87 ? -2.808 -0.368 -13.328 1.00 87.38 87 ASP A N 1
ATOM 718 C CA . ASP A 1 87 ? -3.698 -0.622 -12.196 1.00 87.38 87 ASP A CA 1
ATOM 719 C C . ASP A 1 87 ? -2.919 -1.225 -11.017 1.00 87.38 87 ASP A C 1
ATOM 721 O O . ASP A 1 87 ? -2.722 -2.435 -10.909 1.00 87.38 87 ASP A O 1
ATOM 725 N N . PHE A 1 88 ? -2.499 -0.356 -10.099 1.00 88.81 88 PHE A N 1
ATOM 726 C CA . PHE A 1 88 ? -1.732 -0.690 -8.894 1.00 88.81 88 PHE A CA 1
ATOM 727 C C . PHE A 1 88 ? -2.621 -0.770 -7.649 1.00 88.81 88 PHE A C 1
ATOM 729 O O . PHE A 1 88 ? -2.200 -0.457 -6.526 1.00 88.81 88 PHE A O 1
ATOM 736 N N . SER A 1 89 ? -3.879 -1.161 -7.850 1.00 88.12 89 SER A N 1
ATOM 737 C CA . SER A 1 89 ? -4.828 -1.376 -6.767 1.00 88.12 89 SER A CA 1
ATOM 738 C C . SER A 1 89 ? -4.312 -2.425 -5.775 1.00 88.12 89 SER A C 1
ATOM 740 O O . SER A 1 89 ? -3.833 -3.490 -6.169 1.00 88.12 89 SER A O 1
ATOM 742 N N . LEU A 1 90 ? -4.429 -2.134 -4.478 1.00 90.81 90 LEU A N 1
ATOM 743 C CA . LEU A 1 90 ? -4.013 -3.029 -3.400 1.00 90.81 90 LEU A CA 1
ATOM 744 C C . LEU A 1 90 ? -5.202 -3.833 -2.893 1.00 90.81 90 LEU A C 1
ATOM 746 O O . LEU A 1 90 ? -6.176 -3.261 -2.413 1.00 90.81 90 LEU A O 1
ATOM 750 N N . THR A 1 91 ? -5.095 -5.153 -2.912 1.00 90.50 91 THR A N 1
ATOM 751 C CA . THR A 1 91 ? -6.020 -6.023 -2.185 1.00 90.50 91 THR A CA 1
ATOM 752 C C . THR A 1 91 ? -5.472 -6.267 -0.785 1.00 90.50 91 THR A C 1
ATOM 754 O O . THR A 1 91 ? -4.345 -6.736 -0.650 1.00 90.50 91 THR A O 1
ATOM 757 N N . LEU A 1 92 ? -6.260 -5.961 0.248 1.00 90.12 92 LEU A N 1
ATOM 758 C CA . LEU A 1 92 ? -5.963 -6.265 1.649 1.00 90.12 92 LEU A CA 1
ATOM 759 C C . LEU A 1 92 ? -6.970 -7.294 2.171 1.00 90.12 92 LEU A C 1
ATOM 761 O O . LEU A 1 92 ? -8.172 -7.027 2.187 1.00 90.12 92 LEU A O 1
ATOM 765 N N . SER A 1 93 ? -6.491 -8.462 2.590 1.00 89.56 93 SER A N 1
ATOM 766 C CA . SER A 1 93 ? -7.283 -9.576 3.114 1.00 89.56 93 SER A CA 1
ATOM 767 C C . SER A 1 93 ? -7.199 -9.698 4.636 1.00 89.56 93 SER A C 1
ATOM 769 O O . SER A 1 93 ? -6.404 -9.036 5.305 1.00 89.56 93 SER A O 1
ATOM 771 N N . GLU A 1 94 ? -8.044 -10.572 5.192 1.00 86.25 94 GLU A N 1
ATOM 772 C CA . GLU A 1 94 ? -8.086 -10.874 6.629 1.00 86.25 94 GLU A CA 1
ATOM 773 C C . GLU A 1 94 ? -8.233 -9.609 7.471 1.00 86.25 94 GLU A C 1
ATOM 775 O O . GLU A 1 94 ? -7.460 -9.381 8.396 1.00 86.25 94 GLU A O 1
ATOM 780 N N . LEU A 1 95 ? -9.172 -8.743 7.089 1.00 78.81 95 LEU A N 1
ATOM 781 C CA . LEU A 1 95 ? -9.306 -7.405 7.658 1.00 78.81 95 LEU A CA 1
ATOM 782 C C . LEU A 1 95 ? -9.404 -7.415 9.190 1.00 78.81 95 LEU A C 1
ATOM 784 O O . LEU A 1 95 ? -10.086 -8.245 9.795 1.00 78.81 95 LEU A O 1
ATOM 788 N N . GLN A 1 96 ? -8.752 -6.432 9.798 1.00 78.69 96 GLN A N 1
ATOM 789 C CA . GLN A 1 96 ? -8.674 -6.174 11.228 1.00 78.69 96 GLN A CA 1
ATOM 790 C C . GLN A 1 96 ? -9.089 -4.728 11.507 1.00 78.69 96 GLN A C 1
ATOM 792 O O . GLN A 1 96 ? -8.950 -3.842 10.666 1.00 78.69 96 GLN A O 1
ATOM 797 N N . LEU A 1 97 ? -9.569 -4.451 12.723 1.00 74.19 97 LEU A N 1
ATOM 798 C CA . LEU A 1 97 ? -9.949 -3.085 13.113 1.00 74.19 97 LEU A CA 1
ATOM 799 C C . LEU A 1 97 ? -8.763 -2.104 13.050 1.00 74.19 97 LEU A C 1
ATOM 801 O O . LEU A 1 97 ? -8.948 -0.932 12.722 1.00 74.19 97 LEU A O 1
ATOM 805 N N . SER A 1 98 ? -7.550 -2.593 13.312 1.00 79.00 98 SER A N 1
ATOM 806 C CA . SER A 1 98 ? -6.282 -1.857 13.214 1.00 79.00 98 SER A CA 1
ATOM 807 C C . SER A 1 98 ? -5.902 -1.463 11.785 1.00 79.00 98 SER A C 1
ATOM 809 O O . SER A 1 98 ? -5.086 -0.558 11.596 1.00 79.00 98 SER A O 1
ATOM 811 N N . ASP A 1 99 ? -6.505 -2.081 10.768 1.00 82.12 99 ASP A N 1
ATOM 812 C CA . ASP A 1 99 ? -6.254 -1.703 9.378 1.00 82.12 99 ASP A CA 1
ATOM 813 C C . ASP A 1 99 ? -6.924 -0.374 9.013 1.00 82.12 99 ASP A C 1
ATOM 815 O O . ASP A 1 99 ? -6.666 0.160 7.939 1.00 82.12 99 ASP A O 1
ATOM 819 N N . SER A 1 100 ? -7.758 0.190 9.890 1.00 77.12 100 SER A N 1
ATOM 820 C CA . SER A 1 100 ? -8.295 1.542 9.724 1.00 77.12 100 SER A CA 1
ATOM 821 C C . SER A 1 100 ? -7.154 2.552 9.638 1.00 77.12 100 SER A C 1
ATOM 823 O O . SER A 1 100 ? -6.302 2.591 10.529 1.00 77.12 100 SER A O 1
ATOM 825 N N . GLY A 1 101 ? -7.139 3.388 8.598 1.00 77.56 101 GLY A N 1
ATOM 826 C CA . GLY A 1 101 ? -6.089 4.385 8.435 1.00 77.56 101 GLY A CA 1
ATOM 827 C C . GLY A 1 101 ? -5.984 4.962 7.029 1.00 77.56 101 GLY A C 1
ATOM 828 O O . GLY A 1 101 ? -6.728 4.625 6.111 1.00 77.56 101 GLY A O 1
ATOM 829 N N . ASN A 1 102 ? -5.017 5.852 6.849 1.00 77.75 102 ASN A N 1
ATOM 830 C CA . ASN A 1 102 ? -4.816 6.538 5.579 1.00 77.75 102 ASN A CA 1
ATOM 831 C C . ASN A 1 102 ? -3.763 5.801 4.756 1.00 77.75 102 ASN A C 1
ATOM 833 O O . ASN A 1 102 ? -2.610 5.701 5.174 1.00 77.75 102 ASN A O 1
ATOM 837 N N . TYR A 1 103 ? -4.169 5.304 3.590 1.00 84.75 103 TYR A N 1
ATOM 838 C CA . TYR A 1 103 ? -3.321 4.521 2.703 1.00 84.75 103 TYR A CA 1
ATOM 839 C C . TYR A 1 103 ? -2.937 5.362 1.489 1.00 84.75 103 TYR A C 1
ATOM 841 O O . TYR A 1 103 ? -3.763 5.722 0.660 1.00 84.75 103 TYR A O 1
ATOM 849 N N . THR A 1 104 ? -1.662 5.665 1.332 1.00 82.88 104 THR A N 1
ATOM 850 C CA . THR A 1 104 ? -1.194 6.526 0.245 1.00 82.88 104 THR A CA 1
ATOM 851 C C . THR A 1 104 ? -0.559 5.692 -0.857 1.00 82.88 104 THR A C 1
ATOM 853 O O . THR A 1 104 ? 0.348 4.909 -0.579 1.00 82.88 104 THR A O 1
ATOM 856 N N . CYS A 1 105 ? -0.983 5.914 -2.105 1.00 83.56 105 CYS A N 1
ATOM 857 C CA . CYS A 1 105 ? -0.374 5.348 -3.309 1.00 83.56 105 CYS A CA 1
ATOM 858 C C . CYS A 1 105 ? -0.054 6.461 -4.307 1.00 83.56 105 CYS A C 1
ATOM 860 O O . CYS A 1 105 ? -0.807 6.659 -5.249 1.00 83.56 105 CYS A O 1
ATOM 862 N N . ASN A 1 106 ? 1.047 7.199 -4.108 1.00 69.75 106 ASN A N 1
ATOM 863 C CA . ASN A 1 106 ? 1.478 8.364 -4.913 1.00 69.75 106 ASN A CA 1
ATOM 864 C C . ASN A 1 106 ? 0.448 9.526 -4.970 1.00 69.75 106 ASN A C 1
ATOM 866 O O . ASN A 1 106 ? 0.759 10.633 -4.553 1.00 69.75 106 ASN A O 1
ATOM 870 N N . LYS A 1 107 ? -0.804 9.257 -5.361 1.00 56.38 107 LYS A N 1
ATOM 871 C CA . LYS A 1 107 ? -2.032 10.001 -5.051 1.00 56.38 107 LYS A CA 1
ATOM 872 C C . LYS A 1 107 ? -2.668 9.424 -3.769 1.00 56.38 107 LYS A C 1
ATOM 874 O O . LYS A 1 107 ? -2.760 8.210 -3.589 1.00 56.38 107 LYS A O 1
ATOM 879 N N . ALA A 1 108 ? -3.046 10.277 -2.821 1.00 53.50 108 ALA A N 1
ATOM 880 C CA . ALA A 1 108 ? -3.529 9.844 -1.505 1.00 53.50 108 ALA A CA 1
ATOM 881 C C . ALA A 1 108 ? -4.913 9.159 -1.568 1.00 53.50 108 ALA A C 1
ATOM 883 O O . ALA A 1 108 ? -5.825 9.665 -2.216 1.00 53.50 108 ALA A O 1
ATOM 884 N N . VAL A 1 109 ? -5.097 8.043 -0.849 1.00 55.69 109 VAL A N 1
ATOM 885 C CA . VAL A 1 109 ? -6.396 7.365 -0.675 1.00 55.69 109 VAL A CA 1
ATOM 886 C C . VAL A 1 109 ? -6.717 7.271 0.828 1.00 55.69 109 VAL A C 1
ATOM 888 O O . VAL A 1 109 ? 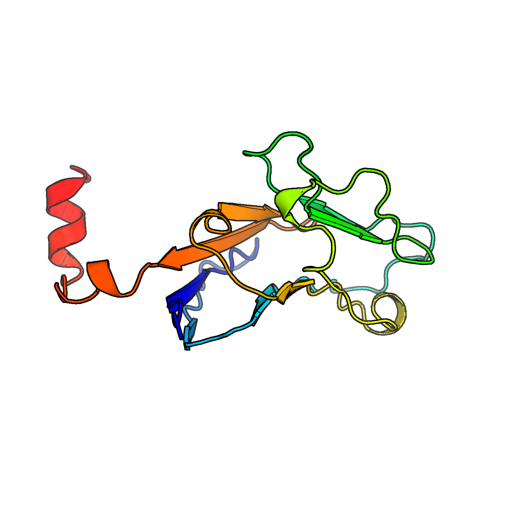-5.856 6.980 1.654 1.00 55.69 109 VAL A O 1
ATOM 891 N N . LEU A 1 110 ? -7.955 7.557 1.240 1.00 53.66 110 LEU A N 1
ATOM 892 C CA . LEU A 1 110 ? -8.347 7.486 2.656 1.00 53.66 110 LEU A CA 1
ATOM 893 C C . LEU A 1 110 ? -9.292 6.302 2.883 1.00 53.66 110 LEU A C 1
ATOM 895 O O . LEU A 1 110 ? -10.329 6.186 2.228 1.00 53.66 110 LEU A O 1
ATOM 899 N N . VAL A 1 111 ? -8.959 5.431 3.837 1.00 54.69 111 VAL A N 1
ATOM 900 C CA . VAL A 1 111 ? -9.723 4.210 4.135 1.00 54.69 111 VAL A CA 1
ATOM 901 C C . VAL A 1 111 ? -10.177 4.245 5.591 1.00 54.69 111 VAL A C 1
ATOM 903 O O . VAL A 1 111 ? -9.375 4.136 6.512 1.00 54.69 111 VAL A O 1
ATOM 906 N N . PHE A 1 112 ? -11.482 4.365 5.833 1.00 54.97 112 PHE A N 1
ATOM 907 C CA . PHE A 1 112 ? -12.032 4.264 7.186 1.00 54.97 112 PHE A CA 1
ATOM 908 C C . PHE A 1 112 ? -12.734 2.916 7.320 1.00 54.97 112 PHE A C 1
ATOM 910 O O . PHE A 1 112 ? -13.749 2.667 6.670 1.00 54.97 112 PHE A O 1
ATOM 917 N N . LEU A 1 113 ? -12.210 2.032 8.167 1.00 51.59 113 LEU A N 1
ATOM 918 C CA . LEU A 1 113 ? -12.905 0.797 8.519 1.00 51.59 113 LEU A CA 1
ATOM 919 C C . LEU A 1 113 ? -13.686 1.068 9.809 1.00 51.59 113 LEU A C 1
ATOM 921 O O . LEU A 1 113 ? -13.117 1.486 10.814 1.00 51.59 113 LEU A O 1
ATOM 925 N N . LEU A 1 114 ? -15.008 0.901 9.778 1.00 48.28 114 LEU A N 1
ATOM 926 C CA . LEU A 1 114 ? -15.850 1.052 10.964 1.00 48.28 114 LEU A CA 1
ATOM 927 C C . LEU A 1 114 ? -16.178 -0.327 11.544 1.00 48.28 114 LEU A C 1
ATOM 929 O O . LEU A 1 114 ? -16.478 -1.284 10.827 1.00 48.28 114 LEU A O 1
ATOM 933 N N . ASN A 1 115 ? -16.155 -0.421 12.872 1.00 42.28 115 ASN A N 1
ATOM 934 C CA . ASN A 1 115 ? -16.670 -1.585 13.584 1.00 42.28 115 ASN A CA 1
ATOM 935 C C . ASN A 1 115 ? -18.219 -1.545 13.564 1.00 42.28 115 ASN A C 1
ATOM 937 O O . ASN A 1 115 ? -18.791 -0.510 13.928 1.00 42.28 115 ASN A O 1
ATOM 941 N N . PRO A 1 116 ? -18.912 -2.638 13.183 1.00 42.19 116 PRO A N 1
ATOM 942 C CA . PRO A 1 116 ? -20.372 -2.738 13.262 1.00 42.19 116 PRO A CA 1
ATOM 943 C C . PRO A 1 116 ? -20.986 -2.367 14.621 1.00 42.19 116 PRO A C 1
ATOM 945 O O . PRO A 1 116 ? -22.099 -1.844 14.641 1.00 42.19 116 PRO A O 1
ATOM 948 N N . GLU A 1 117 ? -20.290 -2.556 15.746 1.00 41.69 117 GLU A N 1
ATOM 949 C CA . GLU A 1 117 ? -20.818 -2.190 17.075 1.00 41.69 117 GLU A CA 1
ATOM 950 C C . GLU A 1 117 ? -21.089 -0.681 17.234 1.00 41.69 117 GLU A C 1
ATOM 952 O O . GLU A 1 117 ? -21.922 -0.290 18.046 1.00 41.69 117 GLU A O 1
ATOM 957 N N . TYR A 1 118 ? -20.480 0.175 16.404 1.00 42.69 118 TYR A N 1
ATOM 958 C CA . TYR A 1 118 ? -20.711 1.627 16.412 1.00 42.69 118 TYR A CA 1
ATOM 959 C C . TYR A 1 118 ? -21.758 2.097 15.389 1.00 42.69 118 TYR A C 1
ATOM 961 O O . TYR A 1 118 ? -22.012 3.293 15.274 1.00 42.69 118 TYR A O 1
ATOM 969 N N . THR A 1 119 ? -22.397 1.179 14.656 1.00 40.53 119 THR A N 1
ATOM 970 C CA . THR A 1 119 ? -23.397 1.521 13.622 1.00 40.53 119 THR A CA 1
ATOM 971 C C . THR A 1 119 ? -24.852 1.441 14.084 1.00 40.53 119 THR A C 1
ATOM 973 O O . THR A 1 119 ? -25.748 1.808 13.327 1.00 40.53 119 THR A O 1
ATOM 976 N N . GLN A 1 120 ? -25.119 1.037 15.334 1.00 37.44 120 GLN A N 1
ATOM 977 C CA . GLN A 1 120 ? -26.491 0.987 15.862 1.00 37.44 120 GLN A CA 1
ATOM 978 C C . GLN A 1 120 ? -27.047 2.358 16.289 1.00 37.44 120 GLN A C 1
ATOM 980 O O . GLN A 1 120 ? -28.238 2.483 16.567 1.00 37.44 120 GLN A O 1
ATOM 985 N N . PHE A 1 121 ? -26.229 3.411 16.271 1.00 33.72 121 PHE A N 1
ATOM 986 C CA . PHE A 1 121 ? -26.728 4.779 16.334 1.00 33.72 121 PHE A CA 1
ATOM 987 C C . PHE A 1 121 ? -26.672 5.370 14.928 1.00 33.72 121 PHE A C 1
ATOM 989 O O . PHE A 1 121 ? -25.645 5.873 14.480 1.00 33.72 121 PHE A O 1
ATOM 996 N N . GLY A 1 122 ? -27.793 5.270 14.212 1.00 38.78 122 GLY A N 1
ATOM 997 C CA . GLY A 1 122 ? -28.032 6.014 12.981 1.00 38.78 122 GLY A CA 1
ATOM 998 C C . GLY A 1 122 ? -27.991 7.509 13.279 1.00 38.78 122 GLY A C 1
ATOM 999 O O . GLY A 1 122 ? -29.001 8.113 13.629 1.00 38.78 122 GLY A O 1
ATOM 1000 N N . LEU A 1 123 ? -26.805 8.101 13.199 1.00 38.59 123 LEU A N 1
ATOM 1001 C CA . LEU A 1 123 ? -26.602 9.507 13.500 1.00 38.59 123 LEU A CA 1
ATOM 1002 C C . LEU A 1 123 ? -26.630 10.290 12.189 1.00 38.59 123 LEU A C 1
ATOM 1004 O O . LEU A 1 123 ? -25.702 10.267 11.385 1.00 38.59 123 LEU A O 1
ATOM 1008 N N . SER A 1 124 ? -27.768 10.953 11.987 1.00 40.06 124 SER A N 1
ATOM 1009 C CA . SER A 1 124 ? -28.006 11.986 10.978 1.00 40.06 124 SER A CA 1
ATOM 1010 C C . SER A 1 124 ? -26.847 12.992 10.909 1.00 40.06 124 SER A C 1
ATOM 1012 O O . SER A 1 124 ? -26.225 13.311 11.924 1.00 40.06 124 SER A O 1
ATOM 1014 N N . SER A 1 125 ? -26.606 13.550 9.718 1.00 42.16 125 SER A N 1
ATOM 1015 C CA . SER A 1 125 ? -25.567 14.553 9.417 1.00 42.16 125 SER A CA 1
ATOM 1016 C C . SER A 1 125 ? -25.554 15.764 10.361 1.00 42.16 125 SER A C 1
ATOM 1018 O O . SER A 1 125 ? -24.520 16.408 10.534 1.00 42.16 125 SER A O 1
ATOM 1020 N N . THR A 1 126 ? -26.674 16.052 11.023 1.00 42.91 126 THR A N 1
ATOM 1021 C CA . THR A 1 126 ? -26.798 17.088 12.054 1.00 42.91 126 THR A CA 1
ATOM 1022 C C . THR A 1 126 ? -26.016 16.790 13.338 1.00 42.91 126 THR A C 1
ATOM 1024 O O . THR A 1 126 ? -25.557 17.722 13.991 1.00 42.91 126 THR A O 1
ATOM 1027 N N . PHE A 1 127 ? -25.795 15.522 13.684 1.00 43.38 127 PHE A N 1
ATOM 1028 C CA . PHE A 1 127 ? -25.134 15.121 14.932 1.00 43.38 127 PHE A CA 1
ATOM 1029 C C . PHE A 1 127 ? -23.600 15.259 14.883 1.00 43.38 127 PHE A C 1
ATOM 1031 O O . PHE A 1 127 ? -22.946 15.457 15.905 1.00 43.38 127 PHE A O 1
ATOM 1038 N N . TYR A 1 128 ? -23.008 15.233 13.683 1.00 38.72 128 TYR A N 1
ATOM 1039 C CA . TYR A 1 128 ? -21.570 15.465 13.502 1.00 38.72 128 TYR A CA 1
ATOM 1040 C C . TYR A 1 128 ? -21.161 16.919 13.788 1.00 38.72 128 TYR A C 1
ATOM 1042 O O . TYR A 1 128 ? -20.063 17.146 14.294 1.00 38.72 128 TYR A O 1
ATOM 1050 N N . ARG A 1 129 ? -22.040 17.902 13.526 1.00 41.84 129 ARG A N 1
ATOM 1051 C CA . ARG A 1 129 ? -21.769 19.324 13.819 1.00 41.84 129 ARG A CA 1
ATOM 1052 C C . ARG A 1 129 ? -21.694 19.608 15.321 1.00 41.84 129 ARG A C 1
ATOM 1054 O O . ARG A 1 129 ? -20.868 20.411 15.739 1.00 41.84 129 ARG A O 1
ATOM 1061 N N . SER A 1 130 ? -22.503 18.927 16.136 1.00 40.88 130 SER A N 1
ATOM 1062 C CA . SER A 1 130 ? -22.563 19.184 17.581 1.00 40.88 130 SER A CA 1
ATOM 1063 C C . SER A 1 130 ? -21.386 18.612 18.372 1.00 40.88 130 SER A C 1
ATOM 1065 O O . SER A 1 130 ? -21.063 19.147 19.425 1.00 40.88 130 SER A O 1
ATOM 1067 N N . LEU A 1 131 ? -20.743 17.541 17.894 1.00 38.53 131 LEU A N 1
ATOM 1068 C CA . LEU A 1 131 ? -19.641 16.893 18.620 1.00 38.53 131 LEU A CA 1
ATOM 1069 C C . LEU A 1 131 ? -18.269 17.536 18.376 1.00 38.53 131 LEU A C 1
ATOM 1071 O O . LEU A 1 131 ? -17.387 17.393 19.216 1.00 38.53 131 LEU A O 1
ATOM 1075 N N . TRP A 1 132 ? -18.089 18.250 17.261 1.00 39.44 132 TRP A N 1
ATOM 1076 C CA . TRP A 1 132 ? -16.778 18.778 16.853 1.00 39.44 132 TRP A CA 1
ATOM 1077 C C . TRP A 1 132 ? -16.716 20.303 16.701 1.00 39.44 132 TRP A C 1
ATOM 1079 O O . TRP A 1 132 ? -15.684 20.823 16.296 1.00 39.44 132 TRP A O 1
ATOM 1089 N N . GLY A 1 133 ? -17.783 21.030 17.050 1.00 32.59 133 GLY A N 1
ATOM 1090 C CA . GLY A 1 133 ? -17.727 22.486 17.246 1.00 32.59 133 GLY A CA 1
ATOM 1091 C C . GLY A 1 133 ? -17.322 23.312 16.019 1.00 32.59 133 GLY A C 1
ATOM 1092 O O . GLY A 1 133 ? -16.783 24.404 16.179 1.00 32.59 133 GLY A O 1
ATOM 1093 N N . PHE A 1 134 ? -17.569 22.818 14.806 1.00 30.48 134 PHE A N 1
ATOM 1094 C CA . PHE A 1 134 ? -17.453 23.635 13.598 1.00 30.48 134 PHE A CA 1
ATOM 1095 C C . PHE A 1 134 ? -18.726 24.486 13.432 1.00 30.48 134 PHE A C 1
ATOM 1097 O O . PHE A 1 134 ? -19.818 23.937 13.608 1.00 30.48 134 PHE A O 1
ATOM 1104 N N . PRO A 1 135 ? -18.620 25.789 13.107 1.00 40.41 135 PRO A N 1
ATOM 1105 C CA . PRO A 1 135 ? -19.786 26.640 12.871 1.00 40.41 135 PRO A CA 1
ATOM 1106 C C . PRO A 1 135 ? -20.652 26.166 11.686 1.00 40.41 135 PRO A C 1
ATOM 1108 O O . PRO A 1 135 ? -20.138 25.552 10.718 1.00 40.41 135 PRO A O 1
#

Organism: NCBI:txid48701

Foldseek 3Di:
DFFWWKWWFDDDPPDPDTDTDTDRDQKDKAWDADPDFDDLQDKWFKFFPVDVVGTLWIDHLHTDCPRHDPVNPPFWDADNCCRVRSIRIIMGGRDDQVVQGWIDTVHTIHIGIDGPVVPPPPDDPVNVCVPPVDD

Radius of gyration: 16.49 Å; chains: 1; bounding box: 40×41×37 Å

Secondary structure (DSSP, 8-state):
---EEEEEEE--TT-----EEEEEESEEEE--B-SSPPPTTP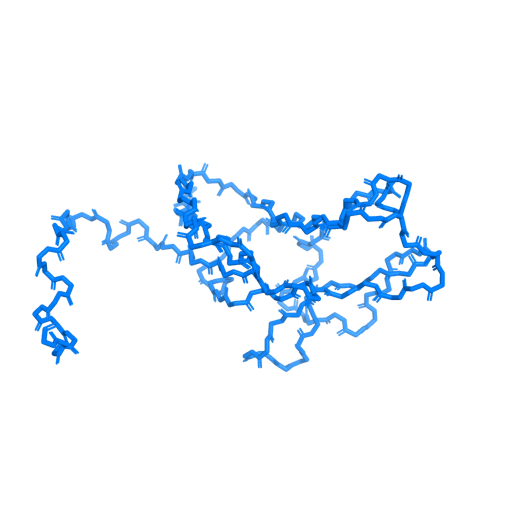PEEEE-TTSSS-EEEEESSSB--TT--GGGTTTEE--TTHHHHTB-PEEEES--GGG-EEEEESEEEEEEEEPGGG-SS---HHHHHHHHT--